Protein AF-F4ZBW2-F1 (afdb_monomer_lite)

InterPro domains:
  IPR004000 Actin family [PF00022] (1-57)
  IPR004000 Actin family [PTHR11937] (1-60)
  IPR043129 ATPase, nucleotide binding domain [SSF53067] (1-62)

Sequence (63 aa):
YALPHAITRLDLAGRDLTDYMMKILTERGYSFTTTAEREIVRDIKEKLAYVALDYEQELATAA

Secondary structure (DSSP, 8-state):
---GGG-------HHHHHHHHHHHHHHTT----SHHHHHHHHHHHHHH----SSHHHHHHHH-

Radius of gyration: 15.95 Å; chains: 1; bounding box: 43×26×34 Å

pLDDT: mean 89.78, std 5.42, range [63.56, 95.5]

Structure (mmCIF, N/CA/C/O backbone):
data_AF-F4ZBW2-F1
#
_entry.id   AF-F4ZBW2-F1
#
loop_
_atom_site.group_PDB
_atom_site.id
_atom_site.type_symbol
_atom_site.label_atom_id
_atom_site.label_alt_id
_atom_site.label_comp_id
_atom_site.label_asym_id
_atom_site.label_entity_id
_atom_site.label_seq_id
_atom_site.pdbx_PDB_ins_code
_atom_site.Cartn_x
_atom_site.Cartn_y
_atom_site.Cartn_z
_atom_site.occupancy
_atom_site.B_iso_or_equiv
_atom_site.auth_seq_id
_atom_site.auth_comp_id
_atom_site.auth_asym_id
_atom_site.auth_atom_id
_atom_site.pdbx_PDB_model_num
ATOM 1 N N . TYR A 1 1 ? 29.176 -15.473 -4.975 1.00 70.88 1 TYR A N 1
ATOM 2 C CA . TYR A 1 1 ? 30.051 -14.292 -4.843 1.00 70.88 1 TYR A CA 1
ATOM 3 C C . TYR A 1 1 ? 29.149 -13.069 -4.841 1.00 70.88 1 TYR A C 1
ATOM 5 O O . TYR A 1 1 ? 28.337 -12.962 -5.749 1.00 70.88 1 TYR A O 1
ATOM 13 N N . ALA A 1 2 ? 29.202 -12.227 -3.808 1.00 82.88 2 ALA A N 1
ATOM 14 C CA . ALA A 1 2 ? 28.426 -10.986 -3.740 1.00 82.88 2 ALA A CA 1
ATOM 15 C C . ALA A 1 2 ? 29.371 -9.802 -3.986 1.00 82.88 2 ALA A C 1
ATOM 17 O O . ALA A 1 2 ? 30.504 -9.842 -3.514 1.00 82.88 2 ALA A O 1
ATOM 18 N N . LEU A 1 3 ? 28.924 -8.783 -4.727 1.00 90.06 3 LEU A N 1
ATOM 19 C CA . LEU A 1 3 ? 29.675 -7.554 -5.014 1.00 90.06 3 LEU A CA 1
ATOM 20 C C . LEU A 1 3 ? 29.211 -6.463 -4.032 1.00 90.06 3 LEU A C 1
ATOM 22 O O . LEU A 1 3 ? 28.155 -5.875 -4.261 1.00 90.06 3 LEU A O 1
ATOM 26 N N . PRO A 1 4 ? 29.944 -6.170 -2.938 1.00 86.00 4 PRO A N 1
ATOM 27 C CA . PRO A 1 4 ? 29.437 -5.305 -1.867 1.00 86.00 4 PRO A CA 1
ATOM 28 C C . PRO A 1 4 ? 29.138 -3.868 -2.311 1.00 86.00 4 PRO A C 1
ATOM 30 O O . PRO A 1 4 ? 28.265 -3.223 -1.749 1.00 86.00 4 PRO A O 1
ATOM 33 N N . HIS A 1 5 ? 29.821 -3.381 -3.350 1.00 88.62 5 HIS A N 1
ATOM 34 C CA . HIS A 1 5 ? 29.601 -2.052 -3.931 1.00 88.62 5 HIS A CA 1
ATOM 35 C C . HIS A 1 5 ? 28.296 -1.936 -4.734 1.00 88.62 5 HIS A C 1
ATOM 37 O O . HIS A 1 5 ? 27.882 -0.827 -5.052 1.00 88.62 5 HIS A O 1
ATOM 43 N N . ALA A 1 6 ? 27.663 -3.062 -5.076 1.00 92.25 6 ALA A N 1
ATOM 44 C CA . ALA A 1 6 ? 26.378 -3.106 -5.769 1.00 92.25 6 ALA A CA 1
ATOM 45 C C . ALA A 1 6 ? 25.199 -3.367 -4.810 1.00 92.25 6 ALA A C 1
ATOM 47 O O . ALA A 1 6 ? 24.062 -3.486 -5.258 1.00 92.25 6 ALA A O 1
ATOM 48 N N . ILE A 1 7 ? 25.453 -3.476 -3.499 1.00 90.94 7 ILE A N 1
ATOM 49 C CA . ILE A 1 7 ? 24.409 -3.655 -2.487 1.00 90.94 7 ILE A CA 1
ATOM 50 C C . ILE A 1 7 ? 23.987 -2.278 -1.984 1.00 90.94 7 ILE A C 1
ATOM 52 O O . ILE A 1 7 ? 24.752 -1.582 -1.319 1.00 90.94 7 ILE A O 1
ATOM 56 N N . THR A 1 8 ? 22.745 -1.906 -2.268 1.00 91.50 8 THR A N 1
ATOM 57 C CA . THR A 1 8 ? 22.103 -0.720 -1.707 1.00 91.50 8 THR A CA 1
ATOM 58 C C . THR A 1 8 ? 21.044 -1.144 -0.700 1.00 91.50 8 THR A C 1
ATOM 60 O O . THR A 1 8 ? 20.349 -2.146 -0.874 1.00 91.50 8 THR A O 1
ATOM 63 N N . ARG A 1 9 ? 20.941 -0.392 0.395 1.00 91.88 9 ARG A N 1
ATOM 64 C CA . ARG A 1 9 ? 19.913 -0.589 1.413 1.00 91.88 9 ARG A CA 1
ATOM 65 C C . ARG A 1 9 ? 18.898 0.533 1.291 1.00 91.88 9 ARG A C 1
ATOM 67 O O . ARG A 1 9 ? 19.269 1.702 1.317 1.00 91.88 9 ARG A O 1
ATOM 74 N N . LEU A 1 10 ? 17.632 0.156 1.192 1.00 92.75 10 LEU A N 1
ATOM 75 C CA . LEU A 1 10 ? 16.508 1.069 1.292 1.00 92.75 10 LEU A CA 1
ATOM 76 C C . LEU A 1 10 ? 15.733 0.712 2.558 1.00 92.75 10 LEU A C 1
ATOM 78 O O . LEU A 1 10 ? 15.265 -0.416 2.697 1.00 92.75 10 LEU A O 1
ATOM 82 N N . ASP A 1 11 ? 15.604 1.663 3.478 1.00 89.81 11 ASP A N 1
ATOM 83 C CA . ASP A 1 11 ? 14.801 1.500 4.694 1.00 89.81 11 ASP A CA 1
ATOM 84 C C . ASP A 1 11 ? 13.325 1.833 4.407 1.00 89.81 11 ASP A C 1
ATOM 86 O O . ASP A 1 11 ? 12.738 2.715 5.025 1.00 89.81 11 ASP A O 1
ATOM 90 N N . LEU A 1 12 ? 12.745 1.144 3.418 1.00 91.62 12 LEU A N 1
ATOM 91 C CA . LEU A 1 12 ? 11.330 1.221 3.052 1.00 91.62 12 LEU A CA 1
ATOM 92 C C . LEU A 1 12 ? 10.801 -0.193 2.827 1.00 91.62 12 LEU A C 1
ATOM 94 O O . LEU A 1 12 ? 11.292 -0.917 1.958 1.00 91.62 12 LEU A O 1
ATOM 98 N N . ALA A 1 13 ? 9.797 -0.589 3.601 1.00 92.56 13 ALA A N 1
ATOM 99 C CA . ALA A 1 13 ? 9.244 -1.933 3.548 1.00 92.56 13 ALA A CA 1
ATOM 100 C C . ALA A 1 13 ? 7.716 -1.946 3.709 1.00 92.56 13 ALA A C 1
ATOM 102 O O . ALA A 1 13 ? 7.039 -0.925 3.808 1.00 92.56 13 ALA A O 1
ATOM 103 N N . GLY A 1 14 ? 7.142 -3.152 3.764 1.00 90.12 14 GLY A N 1
ATOM 104 C CA . GLY A 1 14 ? 5.696 -3.349 3.889 1.00 90.12 14 GLY A CA 1
ATOM 105 C C . GLY A 1 14 ? 5.070 -2.743 5.151 1.00 90.12 14 GLY A C 1
ATOM 106 O O . GLY A 1 14 ? 3.856 -2.545 5.168 1.00 90.12 14 GLY A O 1
ATOM 107 N N . ARG A 1 15 ? 5.877 -2.446 6.180 1.00 91.38 15 ARG A N 1
ATOM 108 C CA . ARG A 1 15 ? 5.456 -1.706 7.375 1.00 91.38 15 ARG A CA 1
ATOM 109 C C . ARG A 1 15 ? 5.083 -0.270 7.018 1.00 91.38 15 ARG A C 1
ATOM 111 O O . ARG A 1 15 ? 3.975 0.151 7.333 1.00 91.38 15 ARG A O 1
ATOM 118 N N . ASP A 1 16 ? 5.981 0.417 6.326 1.00 93.31 16 ASP A N 1
ATOM 119 C CA . ASP A 1 16 ? 5.806 1.803 5.901 1.00 93.31 16 ASP A CA 1
ATOM 120 C C . ASP A 1 16 ? 4.603 1.938 4.963 1.00 93.31 16 ASP A C 1
ATOM 122 O O . ASP A 1 16 ? 3.815 2.871 5.089 1.00 93.31 16 ASP A O 1
ATOM 126 N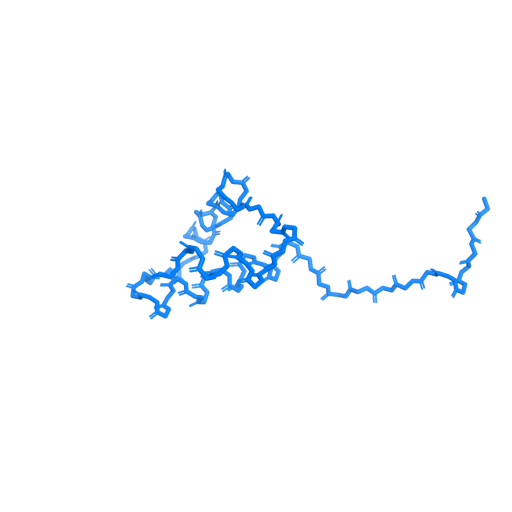 N . LEU A 1 17 ? 4.390 0.945 4.090 1.00 93.00 17 LEU A N 1
ATOM 127 C CA . LEU A 1 17 ? 3.212 0.890 3.220 1.00 93.00 17 LEU A CA 1
ATOM 128 C C . LEU A 1 17 ? 1.901 0.750 4.007 1.00 93.00 17 LEU A C 1
ATOM 130 O O . LEU A 1 17 ? 0.925 1.423 3.689 1.00 93.00 17 LEU A O 1
ATOM 134 N N . THR A 1 18 ? 1.857 -0.099 5.041 1.00 93.06 18 THR A N 1
ATOM 135 C CA . THR A 1 18 ? 0.666 -0.237 5.899 1.00 93.06 18 THR A CA 1
ATOM 136 C C . THR A 1 18 ? 0.394 1.045 6.690 1.00 93.06 18 THR A C 1
ATOM 138 O O . THR A 1 18 ? -0.759 1.458 6.797 1.00 93.06 18 THR A O 1
ATOM 141 N N . ASP A 1 19 ? 1.438 1.698 7.204 1.00 91.44 19 ASP A N 1
ATOM 142 C CA . ASP A 1 19 ? 1.301 2.947 7.962 1.00 91.44 19 ASP A CA 1
ATOM 143 C C . ASP A 1 19 ? 0.844 4.103 7.047 1.00 91.44 19 ASP A C 1
ATOM 145 O O . ASP A 1 19 ? -0.026 4.895 7.418 1.00 91.44 19 ASP A O 1
ATOM 149 N N . TYR A 1 20 ? 1.337 4.151 5.806 1.00 93.12 20 TYR A N 1
ATOM 150 C CA . TYR A 1 20 ? 0.866 5.104 4.801 1.00 93.12 20 TYR A CA 1
ATOM 151 C C . TYR A 1 20 ? -0.587 4.842 4.382 1.00 93.12 20 TYR A C 1
ATOM 153 O O . TYR A 1 20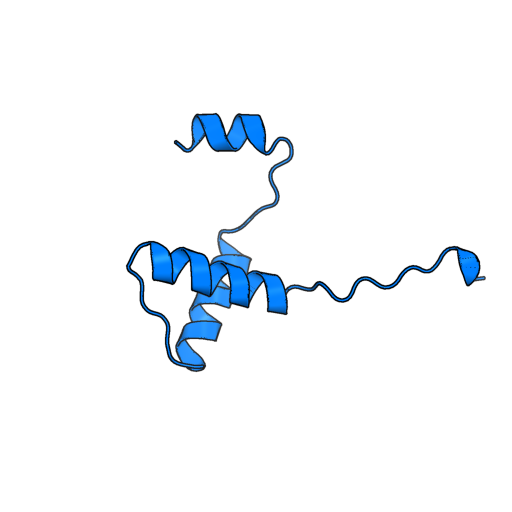 ? -1.388 5.774 4.310 1.00 93.12 20 TYR A O 1
ATOM 161 N N . MET A 1 21 ? -0.961 3.575 4.178 1.00 92.12 21 MET A N 1
ATOM 162 C CA . MET A 1 21 ? -2.336 3.190 3.853 1.00 92.12 21 MET A CA 1
ATOM 163 C C . MET A 1 21 ? -3.322 3.592 4.958 1.00 92.12 21 MET A C 1
ATOM 165 O O . MET A 1 21 ? -4.415 4.084 4.683 1.00 92.12 21 MET A O 1
ATOM 169 N N . MET A 1 22 ? -2.922 3.436 6.219 1.00 91.44 22 MET A N 1
ATOM 170 C CA . MET A 1 22 ? -3.717 3.879 7.362 1.00 91.44 22 MET A CA 1
ATOM 171 C C . MET A 1 22 ? -3.938 5.400 7.343 1.00 91.44 22 MET A C 1
ATOM 173 O O . MET A 1 22 ? -5.056 5.861 7.583 1.00 91.44 22 MET A O 1
ATOM 177 N N . LYS A 1 23 ? -2.903 6.179 7.002 1.00 91.56 23 LYS A N 1
ATOM 178 C CA . LYS A 1 23 ? -2.991 7.642 6.896 1.00 91.56 23 LYS A CA 1
ATOM 179 C C . LYS A 1 23 ? -3.991 8.085 5.821 1.00 91.56 23 LYS A C 1
ATOM 181 O O . LYS A 1 23 ? -4.886 8.865 6.130 1.00 91.56 23 LYS A O 1
ATOM 186 N N . ILE A 1 24 ? -3.895 7.557 4.598 1.00 92.00 24 ILE A N 1
ATOM 187 C CA . ILE A 1 24 ? -4.798 7.947 3.494 1.00 92.00 24 ILE A CA 1
ATOM 188 C C . ILE A 1 24 ? -6.256 7.532 3.751 1.00 92.00 24 ILE A C 1
ATOM 190 O O . ILE A 1 24 ? -7.185 8.226 3.343 1.00 92.00 24 ILE A O 1
ATOM 194 N N . LEU A 1 25 ? -6.481 6.415 4.454 1.00 90.56 25 LEU A N 1
ATOM 195 C CA . LEU A 1 25 ? -7.825 5.991 4.851 1.00 90.56 25 LEU A CA 1
ATOM 196 C C . LEU A 1 25 ? -8.400 6.912 5.933 1.00 90.56 25 LEU A C 1
ATOM 198 O O . LEU A 1 25 ? -9.572 7.281 5.853 1.00 90.56 25 LEU A O 1
ATOM 202 N N . THR A 1 26 ? -7.560 7.356 6.871 1.00 88.75 26 THR A N 1
ATOM 203 C CA . THR A 1 26 ? -7.935 8.346 7.892 1.00 88.75 26 THR A CA 1
ATOM 204 C C . THR A 1 26 ? -8.310 9.685 7.258 1.00 88.75 26 THR A C 1
ATOM 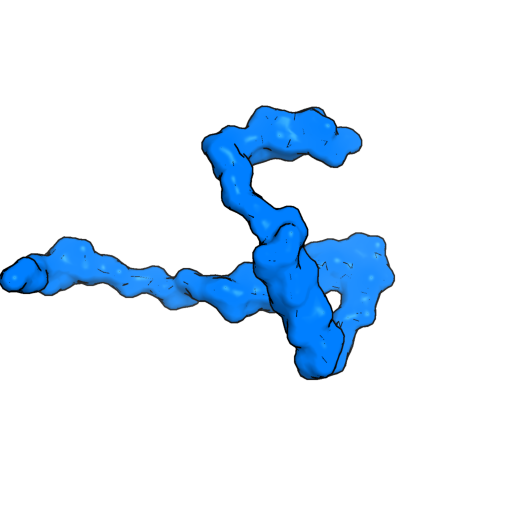206 O O . THR A 1 26 ? -9.325 10.270 7.625 1.00 88.75 26 THR A O 1
ATOM 209 N N . GLU A 1 27 ? -7.561 10.142 6.249 1.00 90.31 27 GLU A N 1
ATOM 210 C CA . GLU A 1 27 ? -7.876 11.363 5.488 1.00 90.31 27 GLU A CA 1
ATOM 211 C C . GLU A 1 27 ? -9.215 11.266 4.735 1.00 90.31 27 GLU A C 1
ATOM 213 O O . GLU A 1 27 ? -9.912 12.268 4.583 1.00 90.31 27 GLU A O 1
ATOM 218 N N . ARG A 1 28 ? -9.622 10.059 4.320 1.00 86.88 28 ARG A N 1
ATOM 219 C CA . ARG A 1 28 ? -10.944 9.787 3.724 1.00 86.88 28 ARG A CA 1
ATOM 220 C C . ARG A 1 28 ? -12.078 9.640 4.753 1.00 86.88 28 ARG A C 1
ATOM 222 O O . ARG A 1 28 ? -13.219 9.428 4.351 1.00 86.88 28 ARG A O 1
ATOM 229 N N . GLY A 1 29 ? -11.789 9.753 6.051 1.00 87.31 29 GLY A N 1
ATOM 230 C CA . GLY A 1 29 ? -12.768 9.665 7.141 1.00 87.31 29 GLY A CA 1
ATOM 231 C C . GLY A 1 29 ? -12.868 8.295 7.824 1.00 87.31 29 GLY A C 1
ATOM 232 O O . GLY A 1 29 ? -13.690 8.134 8.726 1.00 87.31 29 GLY A O 1
ATOM 233 N N . TYR A 1 30 ? -12.037 7.317 7.446 1.00 84.75 30 TYR A N 1
ATOM 234 C CA . TYR A 1 30 ? -11.956 6.016 8.119 1.00 84.75 30 TYR A CA 1
ATOM 235 C C . TYR A 1 30 ? -10.881 6.044 9.209 1.00 84.75 30 TYR A C 1
ATOM 237 O O . TYR A 1 30 ? -9.697 5.846 8.942 1.00 84.75 30 TYR A O 1
ATOM 245 N N . SER A 1 31 ? -11.292 6.295 10.449 1.00 82.50 31 SER A N 1
ATOM 246 C CA . SER A 1 31 ? -10.375 6.362 11.589 1.00 82.50 31 SER A CA 1
ATOM 247 C C . SER A 1 31 ? -9.948 4.969 12.050 1.00 82.50 31 SER A C 1
ATOM 249 O O . SER A 1 31 ? -10.738 4.251 12.655 1.00 82.50 31 SER A O 1
ATOM 251 N N . PHE A 1 32 ? -8.680 4.623 11.830 1.00 83.12 32 PHE A N 1
ATOM 252 C CA . PHE A 1 32 ? -8.031 3.465 12.446 1.00 83.12 32 PHE A CA 1
ATOM 253 C C . PHE A 1 32 ? -7.016 3.971 13.472 1.00 83.12 32 PHE A C 1
ATOM 255 O O . PHE A 1 32 ? -6.011 4.580 13.114 1.00 83.12 32 PHE A O 1
ATOM 262 N N . THR A 1 33 ? -7.294 3.769 14.756 1.00 82.00 33 THR A N 1
ATOM 263 C CA . THR A 1 33 ? -6.520 4.366 15.863 1.00 82.00 33 THR A CA 1
ATOM 264 C C . THR A 1 33 ? -5.835 3.328 16.742 1.00 82.00 33 THR A C 1
ATOM 266 O O . THR A 1 33 ? -4.898 3.649 17.472 1.00 82.00 33 THR A O 1
ATOM 269 N N . THR A 1 34 ? -6.273 2.072 16.669 1.00 87.25 34 THR A N 1
ATOM 270 C CA . THR A 1 34 ? -5.778 0.985 17.512 1.00 87.25 34 THR A CA 1
ATOM 271 C C . THR A 1 34 ? -4.787 0.087 16.773 1.00 87.25 34 THR A C 1
ATOM 273 O O . THR A 1 34 ? -4.765 -0.021 15.546 1.00 87.25 34 THR A O 1
ATOM 276 N N . THR A 1 35 ? -3.962 -0.628 17.537 1.00 84.44 35 THR A N 1
ATOM 277 C CA . THR A 1 35 ? -3.020 -1.612 16.985 1.00 84.44 35 THR A CA 1
ATOM 278 C C . THR A 1 35 ? -3.725 -2.806 16.341 1.00 84.44 35 THR A C 1
ATOM 280 O O . THR A 1 35 ? -3.191 -3.370 15.392 1.00 84.44 35 THR A O 1
ATOM 283 N N . ALA A 1 36 ? -4.924 -3.169 16.807 1.00 88.12 36 ALA A N 1
ATOM 284 C CA . ALA A 1 36 ? -5.734 -4.226 16.204 1.00 88.12 36 ALA A CA 1
ATOM 285 C C . ALA A 1 36 ? -6.267 -3.810 14.824 1.00 88.12 36 ALA A C 1
ATOM 287 O O . ALA A 1 36 ? -6.217 -4.582 13.871 1.00 88.12 36 ALA A O 1
ATOM 288 N N . GLU A 1 37 ? -6.703 -2.560 14.680 1.00 87.94 37 GLU A N 1
ATOM 289 C CA . GLU A 1 37 ? -7.146 -2.013 13.394 1.00 87.94 37 GLU A CA 1
ATOM 290 C C . GLU A 1 37 ? -6.010 -1.931 12.367 1.00 87.94 37 GLU A C 1
ATOM 292 O O . GLU A 1 37 ? -6.233 -2.077 11.166 1.00 87.94 37 GLU A O 1
ATOM 297 N N . ARG A 1 38 ? -4.762 -1.790 12.824 1.00 88.12 38 ARG A N 1
ATOM 298 C CA . ARG A 1 38 ? -3.586 -1.865 11.949 1.00 88.12 38 ARG A CA 1
ATOM 299 C C . ARG A 1 38 ? -3.435 -3.217 11.254 1.00 88.12 38 ARG A C 1
ATOM 301 O O . ARG A 1 38 ? -2.943 -3.268 10.127 1.00 88.12 38 ARG A O 1
ATOM 308 N N . GLU A 1 39 ? -3.863 -4.298 11.899 1.00 92.19 39 GLU A N 1
ATOM 309 C CA . GLU A 1 39 ? -3.885 -5.632 11.292 1.00 92.19 39 GLU A CA 1
ATOM 310 C C . GLU A 1 39 ? -4.941 -5.718 10.185 1.00 92.19 39 GLU A C 1
ATOM 312 O O . GLU A 1 39 ? -4.685 -6.313 9.142 1.00 92.19 39 GLU A O 1
ATOM 317 N N . ILE A 1 40 ? -6.079 -5.038 10.353 1.00 91.06 40 ILE A N 1
ATOM 318 C CA . ILE A 1 40 ? -7.118 -4.938 9.319 1.00 91.06 40 ILE A CA 1
ATOM 319 C C . ILE A 1 40 ? -6.571 -4.195 8.094 1.00 91.06 40 ILE A C 1
ATOM 321 O O . ILE A 1 40 ? -6.700 -4.679 6.974 1.00 91.06 40 ILE A O 1
ATOM 325 N N . VAL A 1 41 ? -5.888 -3.061 8.288 1.00 91.75 41 VAL A N 1
ATOM 326 C CA . VAL A 1 41 ? -5.256 -2.323 7.177 1.00 91.75 41 VAL A CA 1
ATOM 327 C C . VAL A 1 41 ? -4.189 -3.172 6.475 1.00 91.75 41 VAL A C 1
ATOM 329 O O . VAL A 1 41 ? -4.050 -3.106 5.253 1.00 91.75 41 VAL A O 1
ATOM 332 N N . ARG A 1 42 ? -3.450 -4.012 7.214 1.00 93.88 42 ARG A N 1
ATOM 333 C CA . ARG A 1 42 ? -2.507 -4.965 6.611 1.00 93.88 42 ARG A CA 1
ATOM 334 C C . ARG A 1 42 ? -3.220 -6.004 5.748 1.00 93.88 42 ARG A C 1
ATOM 336 O O . ARG A 1 42 ? -2.772 -6.227 4.630 1.00 93.88 42 ARG A O 1
ATOM 343 N N . ASP A 1 43 ? -4.307 -6.592 6.238 1.00 94.88 43 ASP A N 1
ATOM 344 C CA . ASP A 1 43 ? -5.086 -7.585 5.490 1.00 94.88 43 ASP A CA 1
ATOM 345 C C . ASP A 1 43 ? -5.669 -6.985 4.201 1.00 94.88 43 ASP A C 1
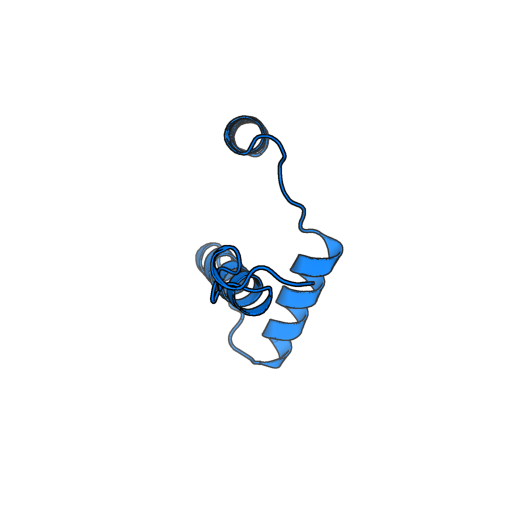ATOM 347 O O . ASP A 1 43 ? -5.564 -7.581 3.131 1.00 94.88 43 ASP A O 1
ATOM 351 N N . ILE A 1 44 ? -6.189 -5.755 4.272 1.00 92.62 44 ILE A N 1
ATOM 352 C CA . ILE A 1 44 ? -6.664 -5.004 3.101 1.00 92.62 44 ILE A CA 1
ATOM 353 C C . ILE A 1 44 ? -5.523 -4.804 2.099 1.00 92.62 44 ILE A C 1
ATOM 355 O O . ILE A 1 44 ? -5.693 -5.089 0.915 1.00 92.62 44 ILE A O 1
ATOM 359 N N . LYS A 1 45 ? -4.354 -4.344 2.561 1.00 93.44 45 LYS A N 1
ATOM 360 C CA . LYS A 1 45 ? -3.174 -4.169 1.706 1.00 93.44 45 LYS A CA 1
ATOM 361 C C . LYS A 1 45 ? -2.798 -5.482 1.014 1.00 93.44 45 LYS A C 1
ATOM 363 O O . LYS A 1 45 ? -2.560 -5.488 -0.183 1.00 93.44 45 LYS A O 1
A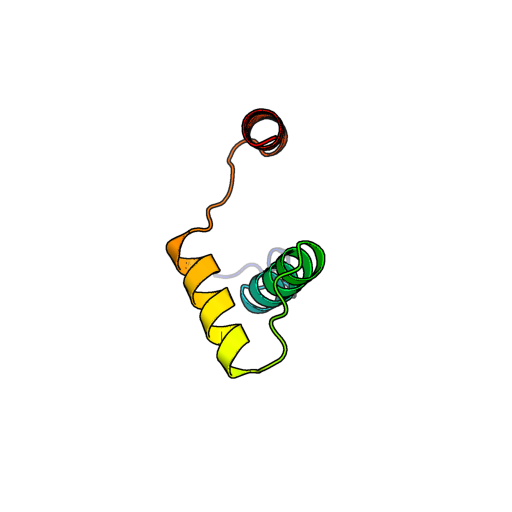TOM 368 N N . GLU A 1 46 ? -2.731 -6.586 1.750 1.00 94.75 46 GLU A N 1
ATOM 369 C CA . GLU A 1 46 ? -2.266 -7.871 1.214 1.00 94.75 46 GLU A CA 1
ATOM 370 C C . GLU A 1 46 ? -3.277 -8.539 0.275 1.00 94.75 46 GLU A C 1
ATOM 372 O O . GLU A 1 46 ? -2.869 -9.254 -0.636 1.00 94.75 46 GLU A O 1
ATOM 377 N N . LYS A 1 47 ? -4.579 -8.294 0.463 1.00 95.50 47 LYS A N 1
ATOM 378 C CA . LYS A 1 47 ? -5.637 -8.896 -0.361 1.00 95.50 47 LYS A CA 1
ATOM 379 C C . LYS A 1 47 ? -6.089 -8.041 -1.539 1.00 95.50 47 LYS A C 1
ATOM 381 O O . LYS A 1 47 ? -6.527 -8.607 -2.536 1.00 95.50 47 LYS A O 1
ATOM 386 N N . LEU A 1 48 ? -6.064 -6.713 -1.412 1.00 92.88 48 LEU A N 1
ATOM 387 C CA . LEU A 1 48 ? -6.687 -5.803 -2.382 1.00 92.88 48 LEU A CA 1
ATOM 388 C C . LEU A 1 48 ? -5.695 -4.884 -3.095 1.00 92.88 48 LEU A C 1
ATOM 390 O O . LEU A 1 48 ? -6.029 -4.366 -4.159 1.00 92.88 48 LEU A O 1
ATOM 394 N N . ALA A 1 49 ? -4.509 -4.640 -2.532 1.00 92.94 49 ALA A N 1
ATOM 395 C CA . ALA A 1 49 ? -3.545 -3.757 -3.175 1.00 92.94 49 ALA A CA 1
ATOM 396 C C . ALA A 1 49 ? -2.738 -4.497 -4.246 1.00 92.94 49 ALA A C 1
ATOM 398 O O . ALA A 1 49 ? -2.415 -5.678 -4.122 1.00 92.94 49 ALA A O 1
ATOM 399 N N . TYR A 1 50 ? -2.361 -3.760 -5.283 1.00 94.06 50 TYR A N 1
ATOM 400 C CA . TYR A 1 50 ? -1.447 -4.204 -6.323 1.00 94.06 50 TYR A CA 1
ATOM 401 C C . TYR A 1 50 ? -0.573 -3.025 -6.762 1.00 94.06 50 TYR A C 1
ATOM 403 O O . TYR A 1 50 ? -0.834 -1.872 -6.412 1.00 94.06 50 TYR A O 1
ATOM 411 N N . VAL A 1 51 ? 0.503 -3.319 -7.490 1.00 93.50 51 VAL A N 1
ATOM 412 C CA . VAL A 1 51 ? 1.382 -2.292 -8.056 1.00 93.50 51 VAL A CA 1
ATOM 413 C C . VAL A 1 51 ? 0.934 -2.026 -9.487 1.00 93.50 51 VAL A C 1
ATOM 415 O O . VAL A 1 51 ? 0.980 -2.933 -10.317 1.00 93.50 51 VAL A O 1
ATOM 418 N N . ALA A 1 52 ? 0.499 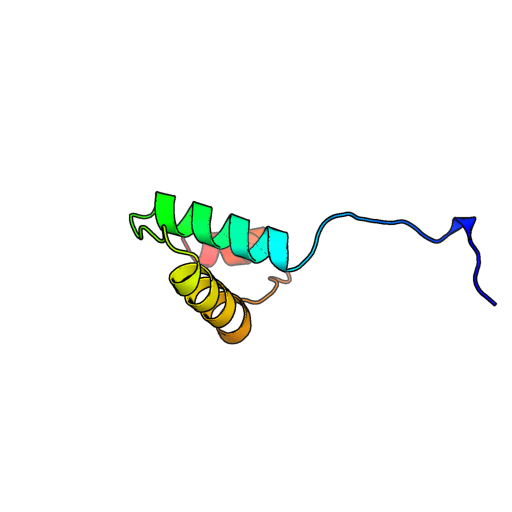-0.797 -9.755 1.00 94.50 52 ALA A N 1
ATOM 419 C CA . ALA A 1 52 ? 0.158 -0.344 -11.097 1.00 94.50 52 ALA A CA 1
ATOM 420 C C . ALA A 1 52 ? 1.396 -0.379 -12.006 1.00 94.50 52 ALA A C 1
ATOM 422 O O . ALA A 1 52 ? 2.487 0.022 -11.592 1.00 94.50 52 ALA A O 1
ATOM 423 N N . LEU A 1 53 ? 1.223 -0.845 -13.245 1.00 93.50 53 LEU A N 1
ATOM 424 C CA . LEU A 1 53 ? 2.290 -0.800 -14.254 1.00 93.50 53 LEU A CA 1
ATOM 425 C C . LEU A 1 53 ? 2.479 0.622 -14.791 1.00 93.50 53 LEU A C 1
ATOM 427 O O . LEU A 1 53 ? 3.612 1.058 -14.983 1.00 93.50 53 LEU A O 1
ATOM 431 N N . ASP A 1 54 ? 1.369 1.334 -14.992 1.00 94.75 54 ASP A N 1
ATOM 432 C CA . ASP A 1 54 ? 1.333 2.746 -15.360 1.00 94.75 54 ASP A CA 1
ATOM 433 C C . ASP A 1 54 ? 0.479 3.506 -14.340 1.00 94.75 54 ASP A C 1
ATOM 435 O O . ASP A 1 54 ? -0.747 3.391 -14.304 1.00 94.75 54 ASP A O 1
ATOM 439 N N . TYR A 1 55 ? 1.153 4.260 -13.474 1.00 90.69 55 TYR A N 1
ATOM 440 C CA . TYR A 1 55 ? 0.504 4.994 -12.394 1.00 90.69 55 TYR A CA 1
ATOM 441 C C . TYR A 1 55 ? -0.415 6.108 -12.909 1.00 90.69 55 TYR A C 1
ATOM 443 O O . TYR A 1 55 ? -1.508 6.288 -12.376 1.00 90.69 55 TYR A O 1
ATOM 451 N N . GLU A 1 56 ? 0.004 6.858 -13.931 1.00 92.75 56 GLU A N 1
ATOM 452 C CA . GLU A 1 56 ? -0.755 8.017 -14.412 1.00 92.75 56 GLU A CA 1
ATOM 453 C C . GLU A 1 56 ? -2.022 7.576 -15.145 1.00 92.75 56 GLU A C 1
ATOM 455 O O . GLU A 1 56 ? -3.100 8.133 -14.917 1.00 92.75 56 GLU A O 1
ATOM 460 N N . GLN A 1 57 ? -1.911 6.537 -15.977 1.00 93.88 57 GLN A N 1
ATOM 461 C CA . GLN A 1 57 ? -3.054 5.990 -16.698 1.00 93.88 57 GLN A CA 1
ATOM 462 C C . GLN A 1 57 ? -4.092 5.374 -15.746 1.00 93.88 57 GLN A C 1
ATOM 464 O O . GLN A 1 57 ? -5.296 5.617 -15.897 1.00 93.88 57 GLN A O 1
ATOM 469 N N . GLU A 1 58 ? -3.656 4.580 -14.762 1.00 92.50 58 GLU A N 1
ATOM 470 C CA . GLU A 1 58 ? -4.579 3.973 -13.798 1.00 92.50 58 GLU A CA 1
ATOM 471 C C . GLU A 1 58 ? -5.245 5.026 -12.906 1.00 92.50 58 GLU A C 1
ATOM 473 O O . GLU A 1 58 ? -6.448 4.938 -12.655 1.00 92.50 58 GLU A O 1
ATOM 478 N N . LEU A 1 59 ? -4.512 6.067 -12.498 1.00 91.00 59 LEU A N 1
ATOM 479 C CA . LEU A 1 59 ? -5.068 7.164 -11.708 1.00 91.00 59 LEU A CA 1
ATOM 480 C C . LEU A 1 59 ? -6.170 7.915 -12.466 1.00 91.00 59 LEU A C 1
ATOM 482 O O . LEU A 1 59 ? -7.212 8.210 -11.886 1.00 91.00 59 LEU A O 1
ATOM 486 N N . ALA A 1 60 ? -5.968 8.185 -13.758 1.00 91.56 60 ALA A N 1
ATOM 487 C CA . ALA A 1 60 ? -6.970 8.840 -14.598 1.00 91.56 60 ALA A CA 1
ATOM 488 C C . ALA A 1 60 ? -8.231 7.983 -14.811 1.00 91.56 60 ALA A C 1
ATOM 490 O O . ALA A 1 60 ? -9.309 8.528 -15.023 1.00 91.56 60 ALA A O 1
ATOM 491 N N . THR A 1 61 ? -8.104 6.655 -14.758 1.00 88.31 61 THR A N 1
ATOM 492 C CA . THR A 1 61 ? -9.233 5.719 -14.916 1.00 88.31 61 THR A CA 1
ATOM 493 C C . THR A 1 61 ? -10.001 5.513 -13.605 1.00 88.31 61 THR A C 1
ATOM 495 O O . THR A 1 61 ? -11.189 5.199 -13.629 1.00 88.31 61 THR A O 1
ATOM 498 N N . ALA A 1 62 ? -9.324 5.661 -12.463 1.00 79.25 62 ALA A N 1
ATOM 499 C CA . ALA A 1 62 ? -9.889 5.472 -11.128 1.00 79.25 62 ALA A CA 1
ATOM 500 C C . ALA A 1 62 ? -10.519 6.742 -10.517 1.00 79.25 62 ALA A C 1
ATOM 502 O O . ALA A 1 62 ? -11.156 6.640 -9.464 1.00 79.25 62 ALA A O 1
ATOM 503 N N . ALA A 1 63 ? -10.299 7.911 -11.132 1.00 63.56 63 ALA A N 1
ATOM 504 C CA . ALA A 1 63 ? -10.877 9.205 -10.751 1.00 63.56 63 ALA A CA 1
ATOM 505 C C . ALA A 1 63 ? -12.313 9.371 -11.271 1.00 63.56 63 ALA A C 1
ATOM 507 O O . ALA A 1 63 ? -13.141 9.903 -10.497 1.00 63.56 63 ALA A O 1
#

Organism: NCBI:txid909298

Foldseek 3Di:
DDDVVPDDDDPDDLVNVLVVQQVVCVVVVDHDDDPVVSVVSSVCCVPPDDDDPDPVVVVVVVD